Protein AF-A0A7C2B8X8-F1 (afdb_monomer_lite)

Foldseek 3Di:
DPDPDVVLVVVLVVCQVVVNDHPDHDDADDDFLLVCVVQPVVVLVVLVVCCVRNVPDDSVPDDSVVQDFDDQWDQDPQRFIWGDPTTRDGTDGPDHPD

Secondary structure (DSSP, 8-state):
-----HHHHHHHHHHHHTTS--SS--------HHHHHHHHHHHHHHHHH-TTT-TT--GGG--STTSPPPPSEEE-TTSPEEE--STTS--EEEE---

pLDDT: mean 90.29, std 7.4, range [56.0, 97.69]

Structure (mmCIF, N/CA/C/O backbone):
data_AF-A0A7C2B8X8-F1
#
_entry.id   AF-A0A7C2B8X8-F1
#
loop_
_atom_site.group_PDB
_atom_site.id
_atom_site.type_symbol
_atom_site.label_atom_id
_atom_site.label_alt_id
_atom_site.label_comp_id
_atom_site.label_asym_id
_atom_site.label_entity_id
_atom_site.label_seq_id
_atom_site.pdbx_PDB_ins_code
_atom_site.Cartn_x
_atom_site.Cartn_y
_atom_site.Cartn_z
_atom_site.occupancy
_atom_site.B_iso_or_equiv
_atom_site.auth_seq_id
_atom_site.auth_comp_id
_atom_site.auth_asym_id
_atom_site.auth_atom_id
_atom_site.pdbx_PDB_model_num
ATOM 1 N N . MET A 1 1 ? -20.843 1.929 14.614 1.00 56.00 1 MET A N 1
ATOM 2 C CA . MET A 1 1 ? -19.431 1.571 14.337 1.00 56.00 1 MET A CA 1
ATOM 3 C C . MET A 1 1 ? -18.545 2.405 15.261 1.00 56.00 1 MET A C 1
ATOM 5 O O . MET A 1 1 ? -18.822 3.593 15.386 1.00 56.00 1 MET A O 1
ATOM 9 N N . ARG A 1 2 ? -17.565 1.826 15.977 1.00 61.16 2 ARG A N 1
ATOM 10 C CA . ARG A 1 2 ? -16.645 2.632 16.813 1.00 61.16 2 ARG A CA 1
ATOM 11 C C . ARG A 1 2 ? -15.894 3.622 15.920 1.00 61.16 2 ARG A C 1
ATOM 13 O O . ARG A 1 2 ? -15.497 3.256 14.817 1.00 61.16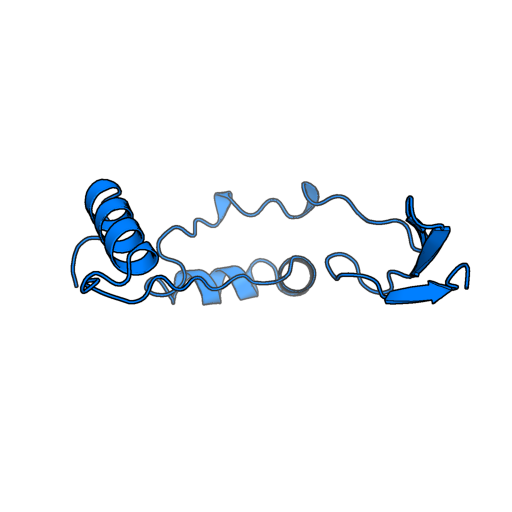 2 ARG A O 1
ATOM 20 N N . LYS A 1 3 ? -15.722 4.860 16.389 1.00 61.84 3 LYS A N 1
ATOM 21 C CA . LYS A 1 3 ? -14.936 5.871 15.672 1.00 61.84 3 LYS A CA 1
ATOM 22 C C . LYS A 1 3 ? -13.501 5.363 15.499 1.00 61.84 3 LYS A C 1
ATOM 24 O O . LYS A 1 3 ? -12.925 4.821 16.443 1.00 61.84 3 LYS A O 1
ATOM 29 N N . LEU A 1 4 ? -12.934 5.547 14.308 1.00 71.69 4 LEU A N 1
ATOM 30 C CA . LEU A 1 4 ? -11.547 5.201 13.971 1.00 71.69 4 LEU A CA 1
ATOM 31 C C . LEU A 1 4 ? -10.564 6.230 14.563 1.00 71.69 4 LEU A C 1
ATOM 33 O O . LEU A 1 4 ? -9.681 6.734 13.880 1.00 71.69 4 LEU A O 1
ATOM 37 N N . GLU A 1 5 ? -10.735 6.581 15.836 1.00 83.44 5 GLU A N 1
ATOM 38 C CA . GLU A 1 5 ? -9.856 7.524 16.527 1.00 83.44 5 GLU A CA 1
ATOM 39 C C . GLU A 1 5 ? -8.445 6.924 16.664 1.00 83.44 5 GLU A C 1
ATOM 41 O O . GLU A 1 5 ? -8.324 5.733 16.981 1.00 83.44 5 GLU A O 1
ATOM 46 N N . PRO A 1 6 ? -7.364 7.716 16.522 1.00 82.69 6 PRO A N 1
ATOM 47 C CA . PRO A 1 6 ? -5.992 7.206 16.595 1.00 82.69 6 PRO A CA 1
ATOM 48 C C . PRO A 1 6 ? -5.698 6.396 17.866 1.00 82.69 6 PRO A C 1
ATOM 50 O O . PRO A 1 6 ? -5.064 5.341 17.809 1.00 82.69 6 PRO A O 1
ATOM 53 N N . LYS A 1 7 ? -6.212 6.846 19.020 1.00 86.19 7 LYS A N 1
ATOM 54 C CA . LYS A 1 7 ? -6.059 6.142 20.304 1.00 86.19 7 LYS A CA 1
ATOM 55 C C . LYS A 1 7 ? -6.741 4.769 20.288 1.00 86.19 7 LYS A C 1
ATOM 57 O O . LYS A 1 7 ? -6.137 3.789 20.721 1.00 86.19 7 LYS A O 1
ATOM 62 N N . THR A 1 8 ? -7.955 4.683 19.744 1.00 88.38 8 THR A N 1
ATOM 63 C CA . THR A 1 8 ? -8.724 3.434 19.636 1.00 88.38 8 THR A CA 1
ATOM 64 C C . THR A 1 8 ? -8.097 2.467 18.633 1.00 88.38 8 THR A C 1
ATOM 66 O O . THR A 1 8 ? -8.014 1.272 18.911 1.00 88.38 8 THR A O 1
ATOM 69 N N . MET A 1 9 ? -7.593 2.970 17.502 1.00 88.94 9 MET A N 1
ATOM 70 C CA . MET A 1 9 ? -6.876 2.158 16.511 1.00 88.94 9 MET A CA 1
ATOM 71 C C . MET A 1 9 ? -5.594 1.560 17.093 1.00 88.94 9 MET A C 1
ATOM 73 O O . MET A 1 9 ? -5.346 0.365 16.932 1.00 88.94 9 MET A O 1
ATOM 77 N N . ARG A 1 10 ? -4.814 2.363 17.830 1.00 93.06 10 ARG A N 1
ATOM 78 C CA . ARG A 1 10 ? -3.610 1.895 18.528 1.00 93.06 10 ARG A CA 1
ATOM 79 C C . ARG A 1 10 ? -3.936 0.832 19.574 1.00 93.06 10 ARG A C 1
ATOM 81 O O . ARG A 1 10 ? -3.252 -0.186 19.628 1.00 93.06 10 ARG A O 1
ATOM 88 N N . GLU A 1 11 ? -4.952 1.058 20.409 1.00 95.31 11 GLU A N 1
ATOM 89 C CA . GLU A 1 11 ? -5.362 0.073 21.416 1.00 95.31 11 GLU A CA 1
ATOM 90 C C . GLU A 1 11 ? -5.778 -1.247 20.756 1.00 95.31 11 GLU A C 1
ATOM 92 O O . GLU A 1 11 ? -5.299 -2.309 21.154 1.00 95.31 11 GLU A O 1
ATOM 97 N N . ASN A 1 12 ? -6.613 -1.185 19.715 1.00 94.75 12 ASN A N 1
ATOM 98 C CA . ASN A 1 12 ? -7.055 -2.378 19.002 1.00 94.75 12 ASN A CA 1
ATOM 99 C C . ASN A 1 12 ? -5.887 -3.131 18.351 1.00 94.75 12 ASN A C 1
ATOM 101 O O . ASN A 1 12 ? -5.827 -4.355 18.438 1.00 94.75 12 ASN A O 1
ATOM 105 N N . TYR A 1 13 ? -4.937 -2.408 17.748 1.00 94.38 13 TYR A N 1
ATOM 106 C CA . TYR A 1 13 ? -3.730 -3.005 17.181 1.00 94.38 13 TYR A CA 1
ATOM 107 C C . TYR A 1 13 ? -2.904 -3.739 18.245 1.00 94.38 13 TYR A C 1
ATOM 109 O O . TYR A 1 13 ? -2.536 -4.891 18.041 1.00 94.38 13 TYR A O 1
ATOM 117 N N . LEU A 1 14 ? -2.656 -3.116 19.403 1.00 97.06 14 LEU A N 1
ATOM 118 C CA . LEU A 1 14 ? -1.896 -3.747 20.488 1.00 97.06 14 LEU A CA 1
ATOM 119 C C . LEU A 1 14 ? -2.607 -4.974 21.065 1.00 97.06 14 LEU A C 1
ATOM 121 O O . LEU A 1 14 ? -1.946 -5.961 21.381 1.00 97.06 14 LEU A O 1
ATOM 125 N N . ARG A 1 15 ? -3.939 -4.931 21.186 1.00 97.25 15 ARG A N 1
ATOM 126 C CA . ARG A 1 15 ? -4.749 -6.102 21.550 1.00 97.25 15 ARG A CA 1
ATOM 127 C C . ARG A 1 15 ? -4.584 -7.224 20.528 1.00 97.25 15 ARG A C 1
ATOM 129 O O . ARG A 1 15 ? -4.319 -8.353 20.923 1.00 97.25 15 ARG A O 1
ATOM 136 N N . ALA A 1 16 ? -4.681 -6.915 19.235 1.00 97.19 16 ALA A N 1
ATOM 137 C CA . ALA A 1 16 ? -4.554 -7.899 18.162 1.00 97.19 16 ALA A CA 1
ATOM 138 C C . ALA A 1 16 ? -3.151 -8.524 18.113 1.00 97.19 16 ALA A C 1
ATOM 140 O O . ALA A 1 16 ? -3.032 -9.743 18.119 1.00 97.19 16 ALA A O 1
ATOM 141 N N . ALA A 1 17 ? -2.096 -7.704 18.160 1.00 96.81 17 ALA A N 1
ATOM 142 C CA . ALA A 1 17 ? -0.703 -8.158 18.142 1.00 96.81 17 ALA A CA 1
ATOM 143 C C . ALA A 1 17 ? -0.333 -9.036 19.351 1.00 96.81 17 ALA A C 1
ATOM 145 O O . ALA A 1 17 ? 0.588 -9.842 19.273 1.00 96.81 17 ALA A O 1
ATOM 146 N N . ARG A 1 18 ? -1.045 -8.875 20.473 1.00 97.69 18 ARG A N 1
ATOM 147 C CA . ARG A 1 18 ? -0.860 -9.661 21.703 1.00 97.69 18 ARG A CA 1
ATOM 148 C C . ARG A 1 18 ? -1.880 -10.789 21.860 1.00 97.69 18 ARG A C 1
ATOM 150 O O . ARG A 1 18 ? -1.922 -11.394 22.924 1.00 97.69 18 ARG A O 1
ATOM 157 N N . PHE A 1 19 ? -2.726 -11.031 20.856 1.00 96.50 19 PHE A N 1
ATOM 158 C CA . PHE A 1 19 ? -3.820 -12.008 20.918 1.00 96.50 19 PHE A CA 1
ATOM 159 C C . PHE A 1 19 ? -4.757 -11.813 22.126 1.00 96.50 19 PHE A C 1
ATOM 161 O O . PHE A 1 19 ? -5.328 -12.757 22.661 1.00 96.50 19 PHE A O 1
ATOM 168 N N . ASN A 1 20 ? -4.937 -10.564 22.558 1.00 97.25 20 ASN A N 1
ATOM 169 C CA . ASN A 1 20 ? -5.709 -10.206 23.741 1.00 97.25 20 ASN A CA 1
ATOM 170 C C . ASN A 1 20 ? -7.050 -9.565 23.359 1.00 97.25 20 ASN A C 1
ATOM 172 O O . ASN A 1 20 ? -7.197 -8.344 23.448 1.00 97.25 20 ASN A O 1
ATOM 176 N N . TYR A 1 21 ? -8.003 -10.388 22.907 1.00 96.12 21 TYR A N 1
ATOM 177 C CA . TYR A 1 21 ? -9.394 -10.000 22.619 1.00 96.12 21 TYR A CA 1
ATOM 178 C C . TYR A 1 21 ? -9.524 -8.610 21.953 1.00 96.12 21 TYR A C 1
ATOM 180 O O . TYR A 1 21 ? -10.008 -7.648 22.575 1.00 96.12 21 TYR A O 1
ATOM 188 N N . PRO A 1 22 ? -9.042 -8.452 20.702 1.00 96.19 22 PRO A N 1
ATOM 189 C CA . PRO A 1 22 ? -9.214 -7.207 19.967 1.00 96.19 22 PRO A CA 1
ATOM 190 C C . PRO A 1 22 ? -10.694 -6.961 19.660 1.00 96.19 22 PRO A C 1
ATOM 192 O O . PRO A 1 22 ? -11.487 -7.888 19.526 1.00 96.19 22 PRO A O 1
ATOM 195 N N . PHE A 1 23 ? -11.071 -5.694 19.512 1.00 93.31 23 PHE A N 1
ATOM 196 C CA . PHE A 1 23 ? -12.428 -5.308 19.123 1.00 93.31 23 PHE A CA 1
ATOM 197 C C . PHE A 1 23 ? -12.741 -5.682 17.666 1.00 93.31 23 PHE A C 1
ATOM 199 O O . PHE A 1 23 ? -13.903 -5.862 17.315 1.00 93.31 23 PHE A O 1
ATOM 206 N N . PHE A 1 24 ? -11.711 -5.755 16.820 1.00 89.81 24 PHE A N 1
ATOM 207 C CA . PHE A 1 24 ? -11.767 -6.211 15.431 1.00 89.81 24 PHE A CA 1
ATOM 208 C C . PHE A 1 24 ? -10.377 -6.666 14.972 1.00 89.81 24 PHE A C 1
ATOM 210 O O . PHE A 1 24 ? -9.366 -6.241 15.533 1.00 89.81 24 PHE A O 1
ATOM 217 N N . ILE A 1 25 ? -10.309 -7.480 13.919 1.00 91.38 25 ILE A N 1
ATOM 218 C CA . ILE A 1 25 ? -9.038 -7.874 13.301 1.00 91.38 25 ILE A CA 1
ATOM 219 C C . ILE A 1 25 ? -8.528 -6.700 12.449 1.00 91.38 25 ILE A C 1
ATOM 221 O O . ILE A 1 25 ? -9.232 -6.282 11.528 1.00 91.38 25 ILE A O 1
ATOM 225 N N . PRO A 1 26 ? -7.337 -6.132 12.727 1.00 89.38 26 PRO A N 1
ATOM 226 C CA . PRO A 1 26 ? -6.747 -5.126 11.855 1.00 89.38 26 PRO A CA 1
ATOM 227 C C . PRO A 1 26 ? -6.488 -5.736 10.477 1.00 89.38 26 PRO A C 1
ATOM 229 O O . PRO A 1 26 ? -5.788 -6.736 10.345 1.00 89.38 26 PRO A O 1
ATOM 232 N N . SER A 1 27 ? -7.073 -5.149 9.444 1.00 87.38 27 SER A N 1
ATOM 233 C CA . SER A 1 27 ? -6.888 -5.565 8.057 1.00 87.38 27 SER A CA 1
ATOM 234 C C . SER A 1 27 ? -6.869 -4.322 7.185 1.00 87.38 27 SER A C 1
ATOM 236 O O . SER A 1 27 ? -7.630 -3.384 7.420 1.00 87.38 27 SER A O 1
ATOM 238 N N . PHE A 1 28 ? -5.981 -4.309 6.197 1.00 86.62 28 PHE A N 1
ATOM 239 C CA . PHE A 1 28 ? -5.797 -3.178 5.298 1.00 86.62 28 PHE A CA 1
ATOM 240 C C . PHE A 1 28 ? -5.783 -3.683 3.862 1.00 86.62 28 PHE A C 1
ATOM 242 O O . PHE A 1 28 ? -5.187 -4.718 3.568 1.00 86.62 28 PHE A O 1
ATOM 249 N N . VAL A 1 29 ? -6.431 -2.937 2.973 1.00 92.00 29 VAL A N 1
ATOM 250 C CA . VAL A 1 29 ? -6.410 -3.209 1.537 1.00 92.00 29 VAL A CA 1
ATOM 251 C C . VAL A 1 29 ? -5.403 -2.266 0.896 1.00 92.00 29 VAL A C 1
ATOM 253 O O . VAL A 1 29 ? -5.517 -1.049 1.028 1.00 92.00 29 VAL A O 1
ATOM 256 N N . SER A 1 30 ? -4.425 -2.832 0.193 1.00 90.75 30 SER A N 1
ATOM 257 C CA . SER A 1 30 ? -3.494 -2.083 -0.648 1.00 90.75 30 SER A CA 1
ATOM 258 C C . SER A 1 30 ? -3.771 -2.396 -2.112 1.00 90.75 30 SER A C 1
ATOM 260 O O . SER A 1 30 ? -4.073 -3.536 -2.464 1.00 90.75 30 SER A O 1
ATOM 262 N N . ILE A 1 31 ? -3.677 -1.379 -2.963 1.00 92.81 31 ILE A N 1
ATOM 263 C CA . ILE A 1 31 ? -3.862 -1.510 -4.407 1.00 92.81 31 ILE A CA 1
ATOM 264 C C . ILE A 1 31 ? -2.518 -1.200 -5.079 1.00 92.81 31 ILE A C 1
ATOM 266 O O . ILE A 1 31 ? -1.950 -0.141 -4.795 1.00 92.81 31 ILE A O 1
ATOM 270 N N . PRO A 1 32 ? -2.002 -2.078 -5.963 1.00 91.12 32 PRO A N 1
ATOM 271 C CA . PRO A 1 32 ? -0.729 -1.857 -6.643 1.00 91.12 32 PRO A CA 1
ATOM 272 C C . PRO A 1 32 ? -0.684 -0.542 -7.425 1.00 91.12 32 PRO A C 1
ATOM 274 O O . PRO A 1 32 ? -1.677 -0.120 -8.023 1.00 91.12 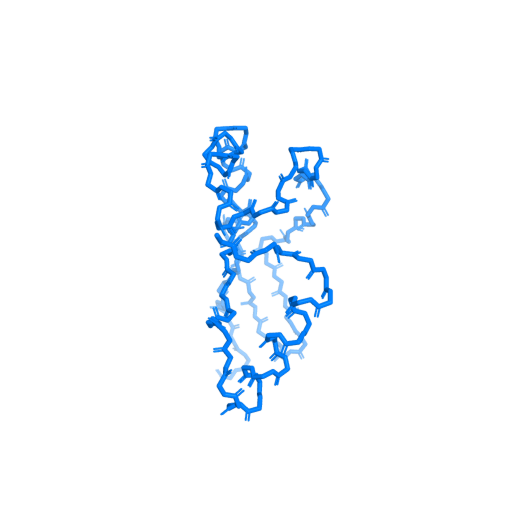32 PRO A O 1
ATOM 277 N N . VAL A 1 33 ? 0.500 0.070 -7.486 1.00 90.56 33 VAL A N 1
ATOM 278 C CA . VAL A 1 33 ? 0.740 1.319 -8.230 1.00 90.56 33 VAL A CA 1
ATOM 279 C C . VAL A 1 33 ? 0.397 1.159 -9.710 1.00 90.56 33 VAL A C 1
ATOM 281 O O . VAL A 1 33 ? -0.156 2.076 -10.304 1.00 90.56 33 VAL A O 1
ATOM 284 N N . SER A 1 34 ? 0.656 -0.010 -10.300 1.00 91.75 34 SER A N 1
ATOM 285 C CA . SER A 1 34 ? 0.282 -0.316 -11.688 1.00 91.75 34 SER A CA 1
ATOM 286 C C . SER A 1 34 ? -1.225 -0.174 -11.939 1.00 91.75 34 SER A C 1
ATOM 288 O O . SER A 1 34 ? -1.643 0.392 -12.948 1.00 91.75 34 SER A O 1
ATOM 290 N N . THR A 1 35 ? -2.055 -0.627 -10.997 1.00 94.25 35 THR A N 1
ATOM 291 C CA . THR A 1 35 ? -3.515 -0.503 -11.059 1.00 94.25 35 THR A CA 1
ATOM 292 C C . THR A 1 35 ? -3.939 0.960 -10.953 1.00 94.25 35 THR A C 1
ATOM 294 O O . THR A 1 35 ? -4.798 1.407 -11.713 1.00 94.25 35 THR A O 1
ATOM 297 N N . TRP A 1 36 ? -3.301 1.732 -10.070 1.00 93.19 36 TRP A N 1
ATOM 298 C CA . TRP A 1 36 ? -3.531 3.173 -9.984 1.00 93.19 36 TRP A CA 1
ATOM 299 C C . TRP A 1 36 ? -3.107 3.919 -11.252 1.00 93.19 36 TRP A C 1
ATOM 301 O O . TRP A 1 36 ? -3.883 4.729 -11.745 1.00 93.19 36 TRP A O 1
ATOM 311 N N . LYS A 1 37 ? -1.943 3.604 -11.832 1.00 90.56 37 LYS A N 1
ATOM 312 C CA . LYS A 1 37 ? -1.480 4.162 -13.117 1.00 90.56 37 LYS A CA 1
ATOM 313 C C . LYS A 1 37 ? -2.435 3.830 -14.263 1.00 90.56 37 LYS A C 1
ATOM 315 O O . LYS A 1 37 ? -2.666 4.664 -15.130 1.00 90.56 37 LYS A O 1
ATOM 320 N N . ARG A 1 38 ? -3.031 2.634 -14.253 1.00 92.75 38 ARG A N 1
ATOM 321 C CA . ARG A 1 38 ? -3.972 2.195 -15.291 1.00 92.75 38 ARG A CA 1
ATOM 322 C C . ARG A 1 38 ? -5.343 2.868 -15.201 1.00 92.75 38 ARG A C 1
ATOM 324 O O . ARG A 1 38 ? -5.930 3.167 -16.237 1.00 92.75 38 ARG A O 1
ATOM 331 N N . TYR A 1 39 ? -5.889 3.033 -13.996 1.00 94.69 39 TYR A N 1
ATOM 332 C CA . TYR A 1 39 ? -7.289 3.440 -13.818 1.00 94.69 39 TYR A CA 1
ATOM 333 C C . TYR A 1 39 ? -7.476 4.840 -13.222 1.00 94.69 39 TYR A C 1
ATOM 335 O O . TYR A 1 39 ? -8.556 5.408 -13.390 1.00 94.69 39 TYR A O 1
ATOM 343 N N . GLY A 1 40 ? -6.462 5.393 -12.551 1.00 92.12 40 GLY A N 1
ATOM 344 C CA . GLY A 1 40 ? -6.437 6.757 -12.019 1.00 92.12 40 GLY A CA 1
ATOM 345 C C . GLY A 1 40 ? -7.728 7.151 -11.302 1.00 92.12 40 GLY A C 1
ATOM 346 O O . GLY A 1 40 ? -8.191 6.461 -10.389 1.00 92.12 40 GLY A O 1
ATOM 347 N N . ASP A 1 41 ? -8.351 8.228 -11.777 1.00 92.81 41 ASP A N 1
ATOM 348 C CA . ASP A 1 41 ? -9.583 8.788 -11.216 1.00 92.81 41 ASP A CA 1
ATOM 349 C C . ASP A 1 41 ? -10.769 7.816 -11.198 1.00 92.81 41 ASP A C 1
ATOM 351 O O . ASP A 1 41 ? -11.603 7.879 -10.291 1.00 92.81 41 ASP A O 1
ATOM 355 N N . LYS A 1 42 ? -10.850 6.874 -12.151 1.00 95.38 42 LYS A N 1
ATOM 356 C CA . LYS A 1 42 ? -11.916 5.856 -12.140 1.00 95.38 42 LYS A CA 1
ATOM 357 C C . LYS A 1 42 ? -11.798 4.969 -10.904 1.00 95.38 42 LYS A C 1
ATOM 359 O O . LYS A 1 42 ? -12.807 4.658 -10.273 1.00 95.38 42 LYS A O 1
ATOM 364 N N . LEU A 1 43 ? -10.572 4.591 -10.539 1.00 95.94 43 LEU A N 1
ATOM 365 C CA . LEU A 1 43 ? -10.315 3.824 -9.325 1.00 95.94 43 LEU A CA 1
ATOM 366 C C . LEU A 1 43 ? -10.506 4.682 -8.070 1.00 95.94 43 LEU A C 1
ATOM 368 O O . LEU A 1 43 ? -11.100 4.202 -7.105 1.00 95.94 43 LEU A O 1
ATOM 372 N N . ALA A 1 44 ? -10.085 5.951 -8.094 1.00 95.19 44 ALA A N 1
ATOM 373 C CA . ALA A 1 44 ? -10.323 6.880 -6.988 1.00 95.19 44 ALA A CA 1
ATOM 374 C C . ALA A 1 44 ? -11.823 6.996 -6.661 1.00 95.19 44 ALA A C 1
ATOM 376 O O . ALA A 1 44 ? -12.208 6.880 -5.499 1.00 95.19 44 ALA A O 1
ATOM 377 N N . GLY A 1 45 ? -12.682 7.103 -7.680 1.00 95.38 45 GLY A N 1
ATOM 378 C CA . GLY A 1 45 ? -14.135 7.130 -7.501 1.00 95.38 45 GLY A CA 1
ATOM 379 C C . GLY A 1 45 ? -14.726 5.841 -6.912 1.00 95.38 45 GLY A C 1
ATOM 380 O O . GLY A 1 45 ? -15.753 5.892 -6.235 1.00 95.38 45 GLY A O 1
ATOM 381 N N . ILE A 1 46 ? -14.093 4.680 -7.125 1.00 95.75 46 ILE A N 1
ATOM 382 C CA . ILE A 1 46 ? -14.470 3.425 -6.450 1.00 95.75 46 ILE A CA 1
ATOM 383 C C . ILE A 1 46 ? -14.026 3.476 -4.988 1.00 95.75 46 ILE A C 1
ATOM 385 O O . ILE A 1 46 ? -14.827 3.227 -4.090 1.00 95.75 46 ILE A O 1
ATOM 389 N N . VAL A 1 47 ? -12.766 3.824 -4.738 1.00 95.81 47 VAL A N 1
ATOM 390 C CA . VAL A 1 47 ? -12.153 3.864 -3.402 1.00 95.81 47 VAL A CA 1
ATOM 391 C C . VAL A 1 47 ? -12.896 4.834 -2.476 1.00 95.81 47 VAL A C 1
ATOM 393 O O . VAL A 1 47 ? -13.188 4.497 -1.330 1.00 95.81 47 VAL A O 1
ATOM 396 N N . GLU A 1 48 ? -13.307 5.997 -2.984 1.00 94.88 48 GLU A N 1
ATOM 397 C CA . GLU A 1 48 ? -14.087 6.992 -2.238 1.00 94.88 48 GLU A CA 1
ATOM 398 C C . GLU A 1 48 ? -15.436 6.469 -1.740 1.00 94.88 48 GLU A C 1
ATOM 400 O O . GLU A 1 48 ? -15.868 6.855 -0.652 1.00 94.88 48 GLU A O 1
ATOM 405 N N . LYS A 1 49 ? -16.080 5.569 -2.493 1.00 95.69 49 LYS A N 1
ATOM 406 C CA . LYS A 1 49 ? -17.360 4.950 -2.115 1.00 95.69 49 LYS A CA 1
ATOM 407 C C . LYS A 1 49 ? -17.206 3.879 -1.027 1.00 95.69 49 LYS A C 1
ATOM 409 O O . LYS A 1 49 ? -18.191 3.519 -0.392 1.00 95.69 49 LYS A O 1
ATOM 414 N N . HIS A 1 50 ? -15.989 3.398 -0.766 1.00 94.19 50 HIS A N 1
ATOM 415 C CA . HIS A 1 50 ? -15.715 2.288 0.155 1.00 94.19 50 HIS A CA 1
ATOM 416 C C . HIS A 1 50 ? -14.988 2.757 1.424 1.00 94.19 50 HIS A C 1
ATOM 418 O O . HIS A 1 50 ? -13.905 2.280 1.762 1.00 94.19 50 HIS A O 1
ATOM 424 N N . LYS A 1 51 ? -15.608 3.678 2.172 1.00 89.00 51 LYS A N 1
ATOM 425 C CA . LYS A 1 51 ? -15.023 4.295 3.380 1.00 89.00 51 LYS A CA 1
ATOM 426 C C . LYS A 1 51 ? -14.678 3.315 4.507 1.00 89.00 51 LYS A C 1
ATOM 428 O O . LYS A 1 51 ? -13.837 3.637 5.335 1.00 89.00 51 LYS A O 1
ATOM 433 N N . LEU A 1 52 ? -15.284 2.127 4.543 1.00 86.06 52 LEU A N 1
ATOM 434 C CA . LEU A 1 52 ? -14.902 1.083 5.501 1.00 86.06 52 LEU A CA 1
ATOM 435 C C . LEU A 1 52 ? -13.495 0.532 5.217 1.00 86.06 52 LEU A C 1
ATOM 437 O O . LEU A 1 52 ? -12.723 0.317 6.145 1.00 86.06 52 LEU A O 1
ATOM 441 N N . LEU A 1 53 ? -13.173 0.315 3.940 1.00 89.69 53 LEU A N 1
ATOM 442 C CA . LEU A 1 53 ? -11.892 -0.244 3.497 1.00 89.69 53 LEU A CA 1
ATOM 443 C C . LEU A 1 53 ? -10.818 0.837 3.353 1.00 89.69 53 LEU A C 1
ATOM 445 O O . LEU A 1 53 ? -9.644 0.589 3.618 1.00 89.69 53 LEU A O 1
ATOM 449 N N . PHE A 1 54 ? -11.230 2.045 2.966 1.00 91.88 54 PHE A N 1
ATOM 450 C CA . PHE A 1 54 ? -10.342 3.174 2.700 1.00 91.88 54 PHE A CA 1
ATOM 451 C C . PHE A 1 54 ? -10.751 4.419 3.505 1.00 91.88 54 PHE A C 1
ATOM 453 O O . PHE A 1 54 ? -11.033 5.473 2.927 1.00 91.88 54 PHE A O 1
ATOM 460 N N . PRO A 1 55 ? -10.796 4.332 4.849 1.00 87.50 55 PRO A N 1
ATOM 461 C CA . PRO A 1 55 ? -11.317 5.405 5.701 1.00 87.50 55 PRO A CA 1
ATOM 462 C C . PRO A 1 55 ? -10.516 6.704 5.608 1.00 87.50 55 PRO A C 1
ATOM 464 O O . PRO A 1 55 ? -11.054 7.781 5.845 1.00 87.50 55 PRO A O 1
ATOM 467 N N . TRP A 1 56 ? -9.242 6.604 5.230 1.00 88.25 56 TRP A N 1
ATOM 468 C CA . TRP A 1 56 ? -8.311 7.728 5.183 1.00 88.25 56 TRP A CA 1
ATOM 469 C C . TRP A 1 56 ? -8.029 8.233 3.772 1.00 88.25 56 TRP A C 1
ATOM 471 O O . TRP A 1 56 ? -7.260 9.178 3.625 1.00 88.25 56 TRP A O 1
ATOM 481 N N . PHE A 1 57 ? -8.614 7.622 2.737 1.00 92.38 57 PHE A N 1
ATOM 482 C CA . PHE A 1 57 ? -8.346 8.021 1.360 1.00 92.38 57 PHE A CA 1
ATOM 483 C C . PHE A 1 57 ? -8.922 9.409 1.055 1.00 92.38 57 PHE A C 1
ATOM 485 O O . PHE A 1 57 ? -10.090 9.700 1.331 1.00 92.38 57 PHE A O 1
ATOM 492 N N . ARG A 1 58 ? -8.073 10.236 0.446 1.00 90.25 58 ARG A N 1
ATOM 493 C CA . ARG A 1 58 ? -8.312 11.602 -0.012 1.00 90.25 58 ARG A CA 1
ATOM 494 C C . ARG A 1 58 ? -7.654 11.716 -1.379 1.00 90.25 58 ARG A C 1
ATOM 496 O O . ARG A 1 58 ? -6.501 11.303 -1.524 1.00 90.25 58 ARG A O 1
ATOM 503 N N . ARG A 1 59 ? -8.392 12.205 -2.373 1.00 89.94 59 ARG A N 1
ATOM 504 C CA . ARG A 1 59 ? -7.961 12.187 -3.778 1.00 89.94 59 ARG A CA 1
ATOM 505 C C . ARG A 1 59 ? -6.676 12.983 -3.994 1.00 89.94 59 ARG A C 1
ATOM 507 O O . ARG A 1 59 ? -5.838 12.594 -4.794 1.00 89.94 59 ARG A O 1
ATOM 514 N N . GLU A 1 60 ? -6.481 14.028 -3.203 1.00 88.56 60 GLU A N 1
ATOM 515 C CA . GLU A 1 60 ? -5.316 14.911 -3.206 1.00 88.56 60 GLU A CA 1
ATOM 516 C C . GLU A 1 60 ? -4.018 14.191 -2.808 1.00 88.56 60 GLU A C 1
ATOM 518 O O . GLU A 1 60 ? -2.929 14.682 -3.083 1.00 88.56 60 GLU A O 1
ATOM 523 N N . MET A 1 61 ? -4.110 13.020 -2.167 1.00 85.12 61 MET A N 1
ATOM 524 C CA . MET A 1 61 ? -2.938 12.203 -1.835 1.00 85.12 61 MET A CA 1
ATOM 525 C C . MET A 1 61 ? -2.420 11.391 -3.031 1.00 85.12 61 MET A C 1
ATOM 527 O O . MET A 1 61 ? -1.366 10.763 -2.930 1.00 85.12 61 MET A O 1
ATOM 531 N N . LEU A 1 62 ? -3.150 11.361 -4.150 1.00 87.00 62 LEU A N 1
ATOM 532 C CA . LEU A 1 62 ? -2.777 10.587 -5.326 1.00 87.00 62 LEU A CA 1
ATOM 533 C C . LEU A 1 62 ? -1.701 11.327 -6.135 1.00 87.00 62 LEU A C 1
ATOM 535 O O . LEU A 1 62 ? -2.006 12.140 -7.000 1.00 87.00 62 LEU A O 1
ATOM 539 N N . ASN A 1 63 ? -0.432 11.010 -5.877 1.00 87.19 63 ASN A N 1
ATOM 540 C CA . ASN A 1 63 ? 0.696 11.452 -6.698 1.00 87.19 63 ASN A CA 1
ATOM 541 C C . ASN A 1 63 ? 1.357 10.243 -7.375 1.00 87.19 63 ASN A C 1
ATOM 543 O O . ASN A 1 63 ? 2.226 9.590 -6.800 1.00 87.19 63 ASN A O 1
ATOM 547 N N . LEU A 1 64 ? 0.918 9.920 -8.595 1.00 82.44 64 LEU A N 1
ATOM 548 C CA . LEU A 1 64 ? 1.405 8.742 -9.328 1.00 82.44 64 LEU A CA 1
ATOM 549 C C . LEU A 1 64 ? 2.810 8.922 -9.907 1.00 82.44 64 LEU A C 1
ATOM 551 O O . LEU A 1 64 ? 3.508 7.928 -10.114 1.00 82.44 64 LEU A O 1
ATOM 555 N N . GLU A 1 65 ? 3.235 10.169 -10.100 1.00 83.69 65 GLU A N 1
ATOM 556 C CA . GLU A 1 65 ? 4.569 10.513 -10.596 1.00 83.69 65 GLU A CA 1
ATOM 557 C C . GLU A 1 65 ? 5.641 10.421 -9.502 1.00 83.69 65 GLU A C 1
ATOM 559 O O . GLU A 1 65 ? 6.814 10.224 -9.803 1.00 83.69 65 GLU A O 1
ATOM 564 N N . ALA A 1 66 ? 5.253 10.476 -8.222 1.00 83.12 66 ALA A N 1
ATOM 565 C CA . ALA A 1 66 ? 6.174 10.252 -7.106 1.00 83.12 66 ALA A CA 1
ATOM 566 C C . ALA A 1 66 ? 6.711 8.810 -7.031 1.00 83.12 66 ALA A C 1
ATOM 568 O O . ALA A 1 66 ? 7.676 8.555 -6.309 1.00 83.12 66 ALA A O 1
ATOM 569 N N . TYR A 1 67 ? 6.106 7.854 -7.746 1.00 80.19 67 TYR A N 1
ATOM 570 C CA . TYR A 1 67 ? 6.568 6.469 -7.738 1.00 80.19 67 TYR A CA 1
ATOM 571 C C . TYR A 1 67 ? 7.705 6.265 -8.746 1.00 80.19 67 TYR A C 1
ATOM 573 O O . TYR A 1 67 ? 7.469 6.389 -9.954 1.00 80.19 67 TYR A O 1
ATOM 581 N N . PRO A 1 68 ? 8.915 5.890 -8.284 1.00 79.12 68 PRO A N 1
ATOM 582 C CA . PRO A 1 68 ? 10.062 5.732 -9.161 1.00 79.12 68 PRO A CA 1
ATOM 583 C C . PRO A 1 68 ? 9.798 4.623 -10.176 1.00 79.12 68 PRO A C 1
ATOM 585 O O . PRO A 1 68 ? 9.410 3.505 -9.822 1.00 79.12 68 PRO A O 1
ATOM 588 N N . LYS A 1 69 ? 10.030 4.937 -11.450 1.00 81.31 69 LYS A N 1
ATOM 589 C CA . LYS A 1 69 ? 10.020 3.937 -12.515 1.00 81.31 69 LYS A CA 1
ATOM 590 C C . LYS A 1 69 ? 11.222 3.025 -12.320 1.00 81.31 69 LYS A C 1
ATOM 592 O O . LYS A 1 69 ? 12.346 3.499 -12.156 1.00 81.31 69 LYS A O 1
ATOM 597 N N . ARG A 1 70 ? 10.987 1.715 -12.336 1.00 83.56 70 ARG A N 1
ATOM 598 C CA . ARG A 1 70 ? 12.081 0.742 -12.325 1.00 83.56 70 ARG A CA 1
ATOM 599 C C . ARG A 1 70 ? 12.651 0.595 -13.737 1.00 83.56 70 ARG A C 1
ATOM 601 O O . ARG A 1 70 ? 11.883 0.677 -14.699 1.00 83.56 70 ARG A O 1
ATOM 608 N N . PRO A 1 71 ? 13.969 0.383 -13.881 1.00 87.06 71 PRO A N 1
ATOM 609 C CA . PRO A 1 71 ? 14.540 0.046 -15.176 1.00 87.06 71 PRO A CA 1
ATOM 610 C C . PRO A 1 71 ? 13.971 -1.297 -15.671 1.00 87.06 71 PRO A C 1
ATOM 612 O O . PRO A 1 71 ? 13.555 -2.121 -14.850 1.00 87.06 71 PRO A O 1
ATOM 615 N N . PRO A 1 72 ? 13.981 -1.560 -16.991 1.00 91.12 72 PRO A N 1
ATOM 616 C CA . PRO A 1 72 ? 13.507 -2.831 -17.548 1.00 91.12 72 PRO A CA 1
ATOM 617 C C . PRO A 1 72 ? 14.209 -4.048 -16.938 1.00 91.12 72 PRO A C 1
ATOM 619 O O . PRO A 1 72 ? 13.595 -5.101 -16.757 1.00 91.12 72 PRO A O 1
ATOM 622 N N . THR A 1 73 ? 15.486 -3.880 -16.589 1.00 94.44 73 THR A N 1
ATOM 623 C CA . THR A 1 73 ? 16.320 -4.883 -15.933 1.00 94.44 73 THR A CA 1
ATOM 624 C C . THR A 1 73 ? 17.119 -4.273 -14.788 1.00 94.44 73 THR A C 1
ATOM 626 O O . THR A 1 73 ? 17.613 -3.152 -14.907 1.00 94.44 73 THR A O 1
ATOM 629 N N . TYR A 1 74 ? 17.283 -5.017 -13.696 1.00 93.75 74 TYR A N 1
ATOM 630 C CA . TYR A 1 74 ? 18.081 -4.620 -12.532 1.00 93.75 74 TYR A CA 1
ATOM 631 C C . TYR A 1 74 ? 18.792 -5.842 -11.952 1.00 93.75 74 TYR A C 1
ATOM 633 O O . TYR A 1 74 ? 18.159 -6.883 -11.788 1.00 93.75 74 TYR A O 1
ATOM 641 N N . ARG A 1 75 ? 20.084 -5.716 -11.640 1.00 95.69 75 ARG A N 1
ATOM 642 C CA . ARG A 1 75 ? 20.834 -6.739 -10.906 1.00 95.69 75 ARG A CA 1
ATOM 643 C C . ARG A 1 75 ? 20.864 -6.360 -9.430 1.00 95.69 75 ARG A C 1
ATOM 645 O O . ARG A 1 75 ? 21.269 -5.243 -9.117 1.00 95.69 75 ARG A O 1
ATOM 652 N N . ASP A 1 76 ? 20.415 -7.264 -8.570 1.00 95.06 76 ASP A N 1
ATOM 653 C CA . ASP A 1 76 ? 20.436 -7.052 -7.122 1.00 95.06 76 ASP A CA 1
ATOM 654 C C . ASP A 1 76 ? 21.798 -7.401 -6.499 1.00 95.06 76 ASP A C 1
ATOM 656 O O . ASP A 1 76 ? 22.714 -7.893 -7.165 1.00 95.06 76 ASP A O 1
ATOM 660 N N . GLU A 1 77 ? 21.928 -7.139 -5.200 1.00 96.31 77 GLU A N 1
ATOM 661 C CA . GLU A 1 77 ? 23.133 -7.387 -4.403 1.00 96.31 77 GLU A CA 1
ATOM 662 C C . GLU A 1 77 ? 23.485 -8.878 -4.296 1.00 96.31 77 GLU A C 1
ATOM 664 O O . GLU A 1 77 ? 24.617 -9.224 -3.964 1.00 96.31 77 GLU A O 1
ATOM 669 N N . TRP A 1 78 ? 22.534 -9.760 -4.603 1.00 95.44 78 TRP A N 1
ATOM 670 C CA . TRP A 1 78 ? 22.726 -11.207 -4.624 1.00 95.44 78 TRP A CA 1
ATOM 671 C C . TRP A 1 78 ? 23.183 -11.712 -5.987 1.00 95.44 78 TRP A C 1
ATOM 673 O O . TRP A 1 78 ? 23.480 -12.893 -6.109 1.00 95.44 78 TRP A O 1
ATOM 683 N N . GLY A 1 79 ? 23.254 -10.844 -7.000 1.00 96.06 79 GLY A N 1
ATOM 684 C CA . GLY A 1 79 ? 23.640 -11.182 -8.364 1.00 96.06 79 GLY A CA 1
ATOM 685 C C . GLY A 1 79 ? 22.485 -11.655 -9.249 1.00 96.06 79 GLY A C 1
ATOM 686 O O . GLY A 1 79 ? 22.736 -11.966 -10.415 1.00 96.06 79 GLY A O 1
ATOM 687 N N . CYS A 1 80 ? 21.242 -11.674 -8.760 1.00 96.94 80 CYS A N 1
ATOM 688 C CA . CYS A 1 80 ? 20.066 -12.030 -9.552 1.00 96.94 80 CYS A CA 1
ATOM 689 C C . CYS A 1 80 ? 19.691 -10.895 -10.506 1.00 96.94 80 CYS A C 1
ATOM 691 O O . CYS A 1 80 ? 19.672 -9.722 -10.127 1.00 96.94 80 CYS A O 1
ATOM 693 N N . VAL A 1 81 ? 19.332 -11.238 -11.743 1.00 96.50 81 VAL A N 1
ATOM 694 C CA . VAL A 1 81 ? 18.802 -10.284 -12.723 1.00 96.50 81 VAL A CA 1
ATOM 695 C C . VAL A 1 81 ? 17.284 -10.317 -12.676 1.00 96.50 81 VAL A C 1
ATOM 697 O O . VAL A 1 81 ? 16.652 -11.334 -12.955 1.00 96.50 81 VAL A O 1
ATOM 700 N N . TRP A 1 82 ? 16.694 -9.173 -12.355 1.00 96.38 82 TRP A N 1
ATOM 701 C CA . TRP A 1 82 ? 15.259 -8.940 -12.337 1.00 96.38 82 TRP A CA 1
ATOM 702 C C . TRP A 1 82 ? 14.810 -8.295 -13.640 1.00 96.38 82 TRP A C 1
ATOM 704 O O . TRP A 1 82 ? 15.418 -7.319 -14.075 1.00 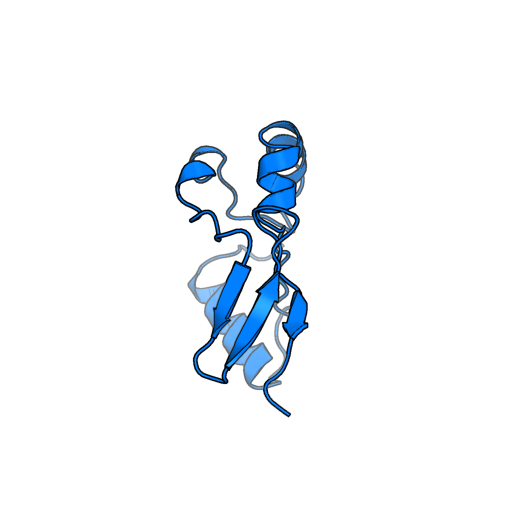96.38 82 TRP A O 1
ATOM 714 N N . ARG A 1 83 ? 13.704 -8.773 -14.216 1.00 96.00 83 ARG 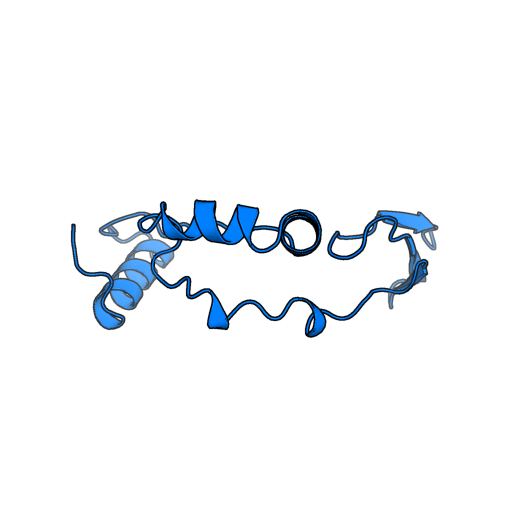A N 1
ATOM 715 C CA . ARG A 1 83 ? 13.012 -8.148 -15.350 1.00 96.00 83 ARG A CA 1
ATOM 716 C C . ARG A 1 83 ? 11.668 -7.573 -14.915 1.00 96.00 83 ARG A C 1
ATOM 718 O O . ARG A 1 83 ? 10.835 -8.287 -14.354 1.00 96.00 83 ARG A O 1
ATOM 725 N N . TYR A 1 84 ? 11.438 -6.303 -15.235 1.00 93.38 84 TYR A N 1
ATOM 726 C CA . TYR A 1 84 ? 10.197 -5.577 -14.965 1.00 93.38 84 TYR A CA 1
ATOM 727 C C . TYR A 1 84 ? 9.475 -5.309 -16.284 1.00 93.38 84 TYR A C 1
ATOM 729 O O . TYR A 1 84 ? 9.953 -4.552 -17.123 1.00 93.38 84 TYR A O 1
ATOM 737 N N . THR A 1 85 ? 8.322 -5.947 -16.483 1.00 89.88 85 THR A N 1
ATOM 738 C CA . THR A 1 85 ? 7.517 -5.800 -17.709 1.00 89.88 85 THR A CA 1
ATOM 739 C C . THR A 1 85 ? 6.415 -4.755 -17.577 1.00 89.88 85 THR A C 1
ATOM 741 O O . THR A 1 85 ? 5.980 -4.188 -18.575 1.00 89.88 85 THR A O 1
ATOM 744 N N . VAL A 1 86 ? 5.959 -4.495 -16.351 1.00 87.75 86 VAL A N 1
ATOM 745 C CA . VAL A 1 86 ? 4.876 -3.557 -16.053 1.00 87.75 86 VAL A CA 1
ATOM 746 C C . VAL A 1 86 ? 5.327 -2.622 -14.943 1.00 87.75 86 VAL A C 1
ATOM 748 O O . VAL A 1 86 ? 5.668 -3.056 -13.842 1.00 87.75 86 VAL A O 1
ATOM 751 N N . ASP A 1 87 ? 5.298 -1.325 -15.230 1.00 85.38 87 ASP A N 1
ATOM 752 C CA . ASP A 1 87 ? 5.600 -0.285 -14.253 1.00 85.38 87 ASP A CA 1
ATOM 753 C C . ASP A 1 87 ? 4.618 -0.345 -13.069 1.00 85.38 87 ASP A C 1
ATOM 755 O O . ASP A 1 87 ? 3.404 -0.476 -13.239 1.00 85.38 87 ASP A O 1
ATOM 759 N N . GLY A 1 88 ? 5.150 -0.268 -11.850 1.00 84.44 88 GLY A N 1
ATOM 760 C CA . GLY A 1 88 ? 4.377 -0.404 -10.616 1.00 84.44 88 GLY A CA 1
ATOM 761 C C . GLY A 1 88 ? 4.029 -1.842 -10.206 1.00 84.44 88 GLY A C 1
ATOM 762 O O . GLY A 1 88 ? 3.280 -2.004 -9.240 1.00 84.44 88 GLY A O 1
ATOM 763 N N . LEU A 1 89 ? 4.548 -2.869 -10.896 1.00 88.56 89 LEU A N 1
ATOM 764 C CA . LEU A 1 89 ? 4.549 -4.265 -10.436 1.00 88.56 89 LEU A CA 1
ATOM 765 C C . LEU A 1 89 ?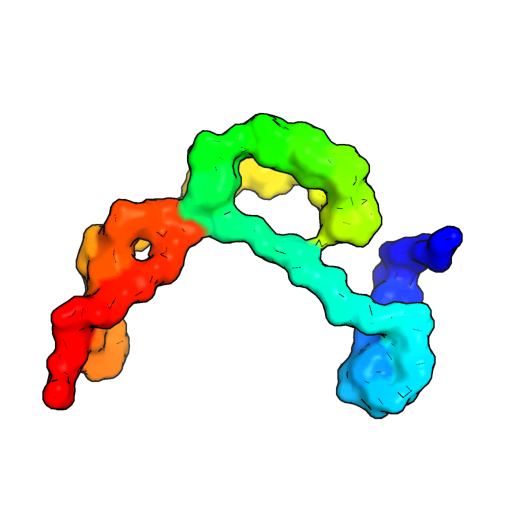 5.958 -4.731 -10.052 1.00 88.56 89 LEU A C 1
ATOM 767 O O . LEU A 1 89 ? 6.963 -4.213 -10.542 1.00 88.56 89 LEU A O 1
ATOM 771 N N . GLN A 1 90 ? 6.020 -5.733 -9.174 1.00 89.06 90 GLN A N 1
ATOM 772 C CA . GLN A 1 90 ? 7.271 -6.418 -8.867 1.00 89.06 90 GLN A CA 1
ATOM 773 C C . GLN A 1 90 ? 7.710 -7.240 -10.085 1.00 89.06 90 GLN A C 1
ATOM 775 O O . GLN A 1 90 ? 6.896 -7.912 -10.718 1.00 89.06 90 GLN A O 1
ATOM 780 N N . GLY A 1 91 ? 8.996 -7.150 -10.420 1.00 91.56 91 GLY A N 1
ATOM 781 C CA . GLY A 1 91 ? 9.596 -7.922 -11.499 1.00 91.56 91 GLY A CA 1
ATOM 782 C C . GLY A 1 91 ? 9.774 -9.389 -11.122 1.00 91.56 91 GLY A C 1
ATOM 783 O O . GLY A 1 91 ? 9.505 -9.795 -9.992 1.00 91.56 91 GLY A O 1
ATOM 784 N N . ILE A 1 92 ? 10.281 -10.168 -12.069 1.00 95.19 92 ILE A N 1
ATOM 785 C CA . ILE A 1 92 ? 10.649 -11.572 -11.860 1.00 95.19 92 ILE A CA 1
ATOM 786 C C . ILE A 1 92 ? 12.151 -11.749 -12.044 1.00 95.19 92 ILE A C 1
ATOM 788 O O . ILE A 1 92 ? 12.751 -11.057 -12.869 1.00 95.19 92 ILE A O 1
ATOM 792 N N . VAL A 1 93 ? 12.750 -12.685 -11.311 1.00 96.12 93 VAL A N 1
ATOM 793 C CA . VAL A 1 93 ? 14.127 -13.115 -11.572 1.00 96.12 93 VAL A CA 1
ATOM 794 C C . VAL A 1 93 ? 14.144 -13.879 -12.896 1.00 96.12 93 VAL A C 1
ATOM 796 O O . VAL A 1 93 ? 13.337 -14.784 -13.102 1.00 96.12 93 VAL A O 1
ATOM 799 N N . VAL A 1 94 ? 15.021 -13.473 -13.809 1.00 97.12 94 VAL A N 1
ATOM 800 C CA . VAL A 1 94 ? 15.225 -14.117 -15.117 1.00 97.12 94 VAL A CA 1
ATOM 801 C C . VAL A 1 94 ? 16.582 -14.797 -15.228 1.00 97.12 94 VAL A C 1
ATOM 803 O O . VAL A 1 94 ? 16.733 -15.701 -16.040 1.00 97.12 94 VAL A O 1
ATOM 806 N N . GLU A 1 95 ? 17.540 -14.393 -14.397 1.00 96.94 95 GLU A N 1
ATOM 807 C CA . GLU A 1 95 ? 18.843 -15.037 -14.261 1.00 96.94 95 GLU A CA 1
ATOM 808 C C . GLU A 1 95 ? 19.212 -15.047 -12.782 1.00 96.94 95 GLU A C 1
ATOM 810 O O . GLU A 1 95 ? 19.038 -14.041 -12.087 1.00 96.94 95 GLU A O 1
ATOM 815 N N . ASN A 1 96 ? 19.743 -16.164 -12.305 1.00 94.94 96 ASN A N 1
ATOM 816 C CA . ASN A 1 96 ? 20.285 -16.298 -10.963 1.00 94.94 96 ASN A CA 1
ATOM 817 C C . ASN A 1 96 ? 21.754 -16.757 -11.050 1.00 94.94 96 ASN A C 1
ATOM 819 O O . ASN A 1 96 ? 22.129 -17.429 -12.008 1.00 94.94 96 ASN A O 1
ATOM 823 N N . PRO A 1 97 ? 22.600 -16.401 -10.073 1.00 92.81 97 PRO A N 1
ATOM 824 C CA . PRO A 1 97 ? 24.027 -16.728 -10.101 1.00 92.81 97 PRO A CA 1
ATOM 825 C C . PRO A 1 97 ? 24.365 -18.154 -9.621 1.00 92.81 97 PRO A C 1
ATOM 827 O O . PRO A 1 97 ? 25.525 -18.412 -9.307 1.00 92.81 97 PRO A O 1
ATOM 830 N N . LEU A 1 98 ? 23.378 -19.059 -9.538 1.00 82.75 98 LEU A N 1
ATOM 831 C CA . LEU A 1 98 ? 23.542 -20.459 -9.113 1.00 82.75 98 LEU A CA 1
ATOM 832 C C . LEU A 1 98 ? 23.053 -21.434 -10.185 1.00 82.75 98 LEU A C 1
AT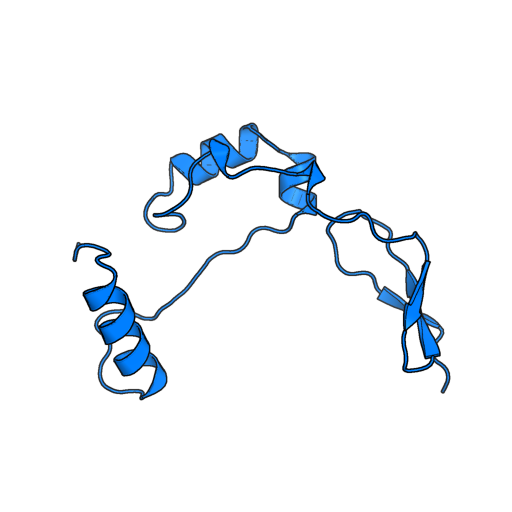OM 834 O O . LEU A 1 98 ? 21.912 -21.244 -10.658 1.00 82.75 98 LEU A O 1
#

Sequence (98 aa):
MRKLEPKTMRENYLRAARFNYPFFIPSFVSIPVSTWKRYGDKLAGIVEKHKLLFPWFRREMLNLEAYPKRPPTYRDEWGCVWRYTVDGLQGIVVENPL

Radius of gyration: 18.83 Å; chains: 1; bounding box: 44×35×42 Å